Protein AF-S7J9V3-F1 (afdb_monomer_lite)

Foldseek 3Di:
DDDPVLVVLLVVCCVVQNPVLLVVLCVVCVVVVNNDPVSSVVQSVCCVVPNDDDPVPPDPDPDPPVVVVVVVVVVVVVVVVVVVVVVVVPPDPPDDDDDPVVVCVVPDPPDD

pLDDT: mean 74.21, std 16.16, range [42.56, 93.12]

Sequence (112 aa):
MPGEMDLEKLKAMVDDFGSDIVVKAIDRAVTRNKRSLAYIHGILKSWQTGGYDDENTAQPQPTPRNSKKEAIDVVNRLMAEYQAQEQKGETKDDNGNIDPASDWSFATGVQK

Secondary structure (DSSP, 8-state):
---HHHHHHHHHHHHHH-HHHHHHHHHHHHHTT---HHHHHHHHHHHHHH----GGG-------THHHHHHHHHHHHHHHHHHHHHHHS----------TTSTTTTS-----

Radius of gyration: 35.51 Å; chains: 1; bounding box: 72×39×85 Å

Structure (mmCIF, N/CA/C/O backbone):
data_AF-S7J9V3-F1
#
_entry.id   AF-S7J9V3-F1
#
loop_
_atom_site.group_PDB
_atom_site.id
_atom_site.type_symbol
_atom_site.label_atom_id
_atom_site.label_alt_id
_atom_site.label_comp_id
_atom_site.label_asym_id
_atom_site.label_entity_id
_atom_site.label_seq_id
_atom_site.pdbx_PDB_ins_code
_atom_site.Cartn_x
_atom_site.Cartn_y
_atom_site.Cartn_z
_atom_site.occupancy
_atom_site.B_iso_or_equiv
_atom_site.auth_seq_id
_atom_site.auth_comp_id
_atom_site.auth_asym_id
_atom_site.auth_atom_id
_atom_site.pdbx_PDB_model_num
ATOM 1 N N . MET A 1 1 ? -4.661 -9.786 -21.201 1.00 48.41 1 MET A N 1
ATOM 2 C CA . MET A 1 1 ? -3.235 -10.128 -21.354 1.00 48.41 1 MET A CA 1
ATOM 3 C C . MET A 1 1 ? -2.444 -8.870 -21.053 1.00 48.41 1 MET A C 1
ATOM 5 O O . MET A 1 1 ? -2.802 -7.856 -21.644 1.00 48.41 1 MET A O 1
ATOM 9 N N . PRO A 1 2 ? -1.486 -8.879 -20.112 1.00 58.88 2 PRO A N 1
ATOM 10 C CA . PRO A 1 2 ? -0.567 -7.753 -19.961 1.00 58.88 2 PRO A CA 1
ATOM 11 C C . PRO A 1 2 ? 0.172 -7.542 -21.289 1.00 58.88 2 PRO A C 1
ATOM 13 O O . PRO A 1 2 ? 0.540 -8.516 -21.949 1.00 58.88 2 PRO A O 1
ATOM 16 N N . GLY A 1 3 ? 0.285 -6.289 -21.724 1.00 72.75 3 GLY A N 1
ATOM 17 C CA . GLY A 1 3 ? 0.975 -5.941 -22.965 1.00 72.75 3 GLY A CA 1
ATOM 18 C C . GLY A 1 3 ? 2.486 -6.089 -22.807 1.00 72.75 3 GLY A C 1
ATOM 19 O O . GLY A 1 3 ? 3.005 -6.122 -21.698 1.00 72.75 3 GLY A O 1
ATOM 20 N N . GLU A 1 4 ? 3.225 -6.140 -23.907 1.00 68.06 4 GLU A N 1
ATOM 21 C CA . GLU A 1 4 ? 4.692 -6.262 -23.885 1.00 68.06 4 GLU A CA 1
ATOM 22 C C . GLU A 1 4 ? 5.364 -5.119 -23.090 1.00 68.06 4 GLU A C 1
ATOM 24 O O . GLU A 1 4 ? 6.280 -5.354 -22.303 1.00 68.06 4 GLU A O 1
ATOM 29 N N . MET A 1 5 ? 4.789 -3.910 -23.150 1.00 69.94 5 MET A N 1
ATOM 30 C CA . MET A 1 5 ? 5.202 -2.754 -22.337 1.00 69.94 5 MET A CA 1
ATOM 31 C C . MET A 1 5 ? 5.021 -2.937 -20.824 1.00 69.94 5 MET A C 1
ATOM 33 O O . MET A 1 5 ? 5.666 -2.245 -20.034 1.00 69.94 5 MET A O 1
ATOM 37 N N . ASP A 1 6 ? 4.129 -3.826 -20.395 1.00 79.56 6 ASP A N 1
ATOM 38 C CA . ASP A 1 6 ? 3.880 -4.062 -18.975 1.00 79.56 6 ASP A CA 1
ATOM 39 C C . ASP A 1 6 ? 5.032 -4.856 -18.344 1.00 79.56 6 ASP A C 1
ATOM 41 O O . ASP A 1 6 ? 5.398 -4.622 -17.192 1.00 79.56 6 ASP A O 1
ATOM 45 N N . LEU A 1 7 ? 5.658 -5.746 -19.117 1.00 81.75 7 LEU A N 1
ATOM 46 C CA . LEU A 1 7 ? 6.797 -6.544 -18.667 1.00 81.75 7 LEU A CA 1
ATOM 47 C C . LEU A 1 7 ? 8.062 -5.698 -18.512 1.00 81.75 7 LEU A C 1
ATOM 49 O O . LEU A 1 7 ? 8.787 -5.861 -17.534 1.00 81.75 7 LEU A O 1
ATOM 53 N N . GLU A 1 8 ? 8.318 -4.774 -19.439 1.00 86.38 8 GLU A N 1
ATOM 54 C CA . GLU A 1 8 ? 9.463 -3.857 -19.354 1.00 86.38 8 GLU A CA 1
ATOM 55 C C . GLU A 1 8 ? 9.358 -2.931 -18.140 1.00 86.38 8 GLU A C 1
ATOM 57 O O . GLU A 1 8 ? 10.323 -2.765 -17.396 1.00 86.38 8 GLU A O 1
ATOM 62 N N . LYS A 1 9 ? 8.161 -2.393 -17.878 1.00 84.62 9 LYS A N 1
ATOM 63 C CA . LYS A 1 9 ? 7.905 -1.568 -16.688 1.00 84.62 9 LYS A CA 1
ATOM 64 C C . LYS A 1 9 ? 8.086 -2.354 -15.399 1.00 84.62 9 LYS A C 1
ATOM 66 O O . LYS A 1 9 ? 8.607 -1.812 -14.431 1.00 84.62 9 LYS A O 1
ATOM 71 N N . LEU A 1 10 ? 7.656 -3.616 -15.377 1.00 86.56 10 LEU A N 1
ATOM 72 C CA . LEU A 1 1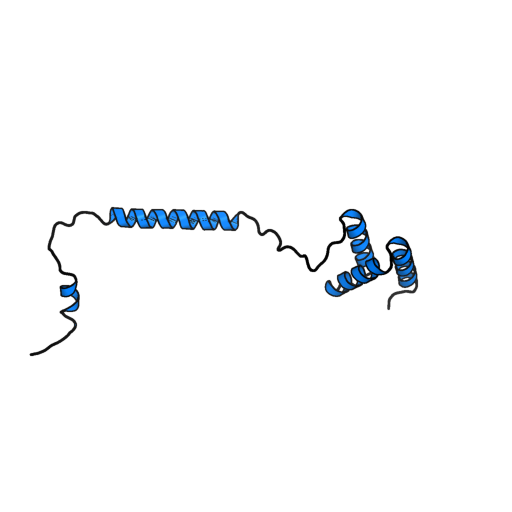0 ? 7.846 -4.470 -14.210 1.00 86.56 10 LEU A CA 1
ATOM 73 C C . LEU A 1 10 ? 9.338 -4.724 -13.953 1.00 86.56 10 LEU A C 1
ATOM 75 O O . LEU A 1 10 ? 9.768 -4.639 -12.809 1.00 86.56 10 LEU A O 1
ATOM 79 N N . LYS A 1 11 ? 10.129 -4.975 -15.006 1.00 88.50 11 LYS A N 1
ATOM 80 C CA . LYS A 1 11 ? 11.590 -5.120 -14.895 1.00 88.50 11 LYS A CA 1
ATOM 81 C C . LYS A 1 11 ? 12.247 -3.855 -14.345 1.00 88.50 11 LYS A C 1
ATOM 83 O O . LYS A 1 11 ? 13.001 -3.958 -13.390 1.00 88.50 11 LYS A O 1
ATOM 88 N N . ALA A 1 12 ? 11.884 -2.680 -14.861 1.00 90.81 12 ALA A N 1
ATOM 89 C CA . ALA A 1 12 ? 12.393 -1.410 -14.341 1.00 90.81 12 ALA A CA 1
ATOM 90 C C . ALA A 1 12 ? 12.074 -1.223 -12.844 1.00 90.81 12 ALA A C 1
ATOM 92 O O . ALA A 1 12 ? 12.946 -0.859 -12.066 1.00 90.81 12 ALA A O 1
ATOM 93 N N . MET A 1 13 ? 10.854 -1.560 -12.405 1.00 87.75 13 MET A N 1
ATOM 94 C CA . MET A 1 13 ? 10.505 -1.514 -10.977 1.00 87.75 13 MET A CA 1
ATOM 95 C C . MET A 1 13 ? 11.326 -2.501 -10.134 1.00 87.75 13 MET A C 1
ATOM 97 O O . MET A 1 13 ? 11.646 -2.205 -8.985 1.00 87.75 13 MET A O 1
ATOM 101 N N . VAL A 1 14 ? 11.650 -3.678 -10.673 1.00 90.94 14 VAL A N 1
ATOM 102 C CA . VAL A 1 14 ? 12.501 -4.658 -9.983 1.00 90.94 14 VAL A CA 1
ATOM 103 C C . VAL A 1 14 ? 13.929 -4.138 -9.839 1.00 90.94 14 VAL A C 1
ATOM 105 O O . VAL A 1 14 ? 14.509 -4.315 -8.770 1.00 90.94 14 VAL A O 1
ATOM 108 N N . ASP A 1 15 ? 14.461 -3.462 -10.856 1.00 91.00 15 ASP A N 1
ATOM 109 C CA . ASP A 1 15 ? 15.795 -2.858 -10.809 1.00 91.00 15 ASP A CA 1
ATOM 110 C C . ASP A 1 15 ? 15.856 -1.669 -9.827 1.00 91.00 15 ASP A C 1
ATOM 112 O O . ASP A 1 15 ? 16.831 -1.533 -9.090 1.00 91.00 15 ASP A O 1
ATOM 116 N N . ASP A 1 16 ? 14.800 -0.848 -9.759 1.00 88.25 16 ASP A N 1
ATOM 117 C CA . ASP A 1 16 ? 14.748 0.348 -8.904 1.00 88.25 16 ASP A CA 1
ATOM 118 C C . ASP A 1 16 ? 14.485 0.036 -7.417 1.00 88.25 16 ASP A C 1
ATOM 120 O O . ASP A 1 16 ? 15.099 0.632 -6.529 1.00 88.25 16 ASP A O 1
ATOM 124 N N . PHE A 1 17 ? 13.536 -0.863 -7.125 1.00 85.56 17 PHE A N 1
ATOM 125 C CA . PHE A 1 17 ? 13.056 -1.134 -5.759 1.00 85.56 17 PHE A CA 1
ATOM 126 C C . PHE A 1 17 ? 13.548 -2.472 -5.191 1.00 85.56 17 PHE A C 1
ATOM 128 O O . PHE A 1 17 ? 13.497 -2.680 -3.979 1.00 85.56 17 PHE A O 1
ATOM 135 N N . GLY A 1 18 ? 14.008 -3.387 -6.044 1.00 89.81 18 GLY A N 1
ATOM 136 C CA . GLY A 1 18 ? 14.359 -4.755 -5.678 1.00 89.81 18 GLY A CA 1
ATOM 137 C C . GLY A 1 18 ? 13.193 -5.737 -5.829 1.00 89.81 18 GLY A C 1
ATOM 138 O O . GLY A 1 18 ? 12.024 -5.422 -5.580 1.00 89.81 18 GLY A O 1
ATOM 139 N N . SER A 1 19 ? 13.522 -6.975 -6.204 1.00 88.94 19 SER A N 1
ATOM 140 C CA . SER A 1 19 ? 12.550 -8.041 -6.481 1.00 88.94 19 SER A CA 1
ATOM 141 C C . SER A 1 19 ? 11.620 -8.331 -5.306 1.00 88.94 19 SER A C 1
ATOM 143 O O . SER A 1 19 ? 10.416 -8.485 -5.500 1.00 88.94 19 SER A O 1
ATOM 145 N N . ASP A 1 20 ? 12.155 -8.359 -4.086 1.00 89.06 20 ASP A N 1
ATOM 146 C CA . ASP A 1 20 ? 11.398 -8.750 -2.893 1.00 89.06 20 ASP A CA 1
ATOM 147 C C . ASP A 1 20 ? 10.274 -7.761 -2.582 1.00 89.06 20 ASP A C 1
ATOM 149 O O . ASP A 1 20 ? 9.173 -8.149 -2.189 1.00 89.06 20 ASP A O 1
ATOM 153 N N . ILE A 1 21 ? 10.535 -6.469 -2.790 1.00 88.62 21 ILE A N 1
ATOM 154 C CA . ILE A 1 21 ? 9.557 -5.409 -2.551 1.00 88.62 21 ILE A CA 1
ATOM 155 C C . ILE A 1 21 ? 8.487 -5.433 -3.649 1.00 88.62 21 ILE A C 1
ATOM 157 O O . ILE A 1 21 ? 7.297 -5.320 -3.357 1.00 88.62 21 ILE A O 1
ATOM 161 N N . VAL A 1 22 ? 8.873 -5.656 -4.908 1.00 91.00 22 VAL A N 1
ATOM 162 C CA . VAL A 1 22 ? 7.918 -5.746 -6.025 1.00 91.00 22 VAL A CA 1
ATOM 163 C C . VAL A 1 22 ? 6.978 -6.942 -5.875 1.00 91.00 22 VAL A C 1
ATOM 165 O O . VAL A 1 22 ? 5.773 -6.786 -6.070 1.00 91.00 22 VAL A O 1
ATOM 168 N N . VAL A 1 23 ? 7.485 -8.112 -5.471 1.00 91.50 23 VAL A N 1
ATOM 169 C CA . VAL A 1 23 ? 6.652 -9.302 -5.220 1.00 91.50 23 VAL A CA 1
ATOM 170 C C . VAL A 1 23 ? 5.612 -9.018 -4.136 1.00 91.50 23 VAL A C 1
ATOM 172 O O . VAL A 1 23 ? 4.422 -9.245 -4.353 1.00 91.50 23 VAL A O 1
ATOM 175 N N . LYS A 1 24 ? 6.022 -8.408 -3.020 1.00 90.88 24 LYS A N 1
ATOM 176 C CA . LYS A 1 24 ? 5.096 -8.017 -1.946 1.00 90.88 24 LYS A CA 1
ATOM 177 C C . LYS A 1 24 ? 4.038 -7.020 -2.426 1.00 90.88 24 LYS A C 1
ATOM 179 O O . LYS A 1 24 ? 2.866 -7.135 -2.075 1.00 90.88 24 LYS A O 1
ATOM 184 N N . ALA A 1 25 ? 4.415 -6.053 -3.263 1.00 90.00 25 ALA A N 1
ATOM 185 C CA . ALA A 1 25 ? 3.464 -5.095 -3.827 1.00 90.00 25 ALA A CA 1
ATOM 186 C C . ALA A 1 25 ? 2.452 -5.767 -4.777 1.00 90.00 25 ALA A C 1
ATOM 188 O O . ALA A 1 25 ? 1.284 -5.366 -4.823 1.00 90.00 25 ALA A O 1
ATOM 189 N N . ILE A 1 26 ? 2.869 -6.808 -5.505 1.00 91.06 26 ILE A N 1
ATOM 190 C CA . ILE A 1 26 ? 1.978 -7.633 -6.330 1.00 91.06 26 ILE A CA 1
ATOM 191 C C . ILE A 1 26 ? 0.991 -8.401 -5.445 1.00 91.06 26 ILE A C 1
ATOM 193 O O . ILE A 1 26 ? -0.211 -8.333 -5.702 1.00 91.06 26 ILE A O 1
ATOM 197 N N . ASP A 1 27 ? 1.450 -9.061 -4.382 1.00 91.31 27 ASP A N 1
ATOM 198 C CA . ASP A 1 27 ? 0.573 -9.794 -3.456 1.00 91.31 27 ASP A CA 1
ATOM 199 C C . ASP A 1 27 ? -0.458 -8.870 -2.789 1.00 91.31 27 ASP A C 1
ATOM 201 O O . ASP A 1 27 ? -1.655 -9.186 -2.730 1.00 91.31 27 ASP A O 1
ATOM 205 N N . ARG A 1 28 ? -0.037 -7.659 -2.402 1.00 87.44 28 ARG A N 1
ATOM 206 C CA . ARG A 1 28 ? -0.923 -6.598 -1.898 1.00 87.44 28 ARG A CA 1
ATOM 207 C C . ARG A 1 28 ? -1.985 -6.212 -2.931 1.00 87.44 28 ARG A C 1
ATOM 209 O O . ARG A 1 28 ? -3.171 -6.081 -2.610 1.00 87.44 28 ARG A O 1
ATOM 216 N N . ALA A 1 29 ? -1.579 -6.047 -4.190 1.00 90.44 29 ALA A N 1
ATOM 217 C CA . ALA A 1 29 ? -2.471 -5.722 -5.299 1.00 90.44 29 ALA A CA 1
ATOM 218 C C . ALA A 1 29 ? -3.467 -6.854 -5.611 1.00 90.44 29 ALA A C 1
ATOM 220 O O . ALA A 1 29 ? -4.631 -6.578 -5.918 1.00 90.44 29 ALA A O 1
ATOM 221 N N . VAL A 1 30 ? -3.041 -8.116 -5.498 1.00 90.44 30 VAL A N 1
ATOM 222 C CA . VAL A 1 30 ? -3.892 -9.306 -5.655 1.00 90.44 30 VAL A CA 1
ATOM 223 C C . VAL A 1 30 ? -4.921 -9.382 -4.530 1.00 90.44 30 VAL A C 1
ATOM 225 O O . VAL A 1 30 ? -6.112 -9.491 -4.817 1.00 90.44 30 VAL A O 1
ATOM 228 N N . THR A 1 31 ? -4.496 -9.222 -3.276 1.00 88.56 31 THR A N 1
ATOM 229 C CA . THR A 1 31 ? -5.374 -9.240 -2.091 1.00 88.56 31 THR A CA 1
ATOM 230 C C . THR A 1 31 ? -6.450 -8.155 -2.160 1.00 88.56 31 THR A C 1
ATOM 232 O O . THR A 1 31 ? -7.598 -8.365 -1.773 1.00 88.56 31 THR A O 1
ATOM 235 N N . ARG A 1 32 ? -6.116 -6.985 -2.717 1.00 86.56 32 ARG A N 1
ATOM 236 C CA . ARG A 1 32 ? -7.067 -5.884 -2.948 1.00 86.56 32 ARG A CA 1
ATOM 237 C C . ARG A 1 32 ? -7.870 -6.004 -4.246 1.00 86.56 32 ARG A C 1
ATOM 239 O O . ARG A 1 32 ? -8.682 -5.123 -4.524 1.00 86.56 32 ARG A O 1
ATOM 246 N N . ASN A 1 33 ? -7.656 -7.062 -5.029 1.00 90.31 33 ASN A N 1
ATOM 247 C CA . ASN A 1 33 ? -8.255 -7.299 -6.343 1.00 90.31 33 ASN A CA 1
ATOM 248 C C . ASN A 1 33 ? -8.013 -6.154 -7.358 1.00 90.31 33 ASN A C 1
ATOM 250 O O . ASN A 1 33 ? -8.837 -5.885 -8.231 1.00 90.31 33 ASN A O 1
ATOM 254 N N . LYS A 1 34 ? -6.867 -5.466 -7.255 1.00 88.75 34 LYS A N 1
ATOM 255 C CA . LYS A 1 34 ? -6.448 -4.337 -8.108 1.00 88.75 34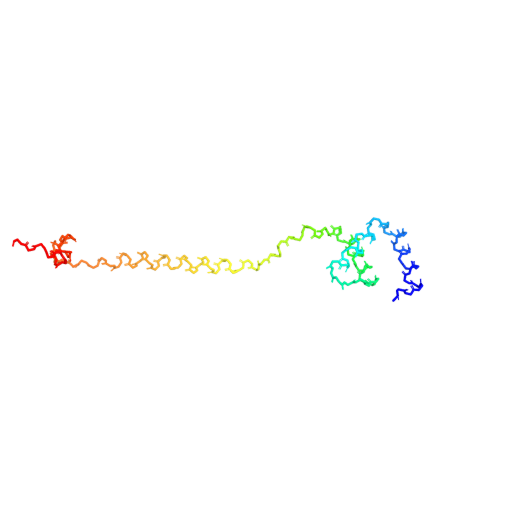 LYS A CA 1
ATOM 256 C C . LYS A 1 34 ? -5.091 -4.615 -8.760 1.00 88.75 34 LYS A C 1
ATOM 258 O O . LYS A 1 34 ? -4.120 -3.902 -8.544 1.00 88.75 34 LYS A O 1
ATOM 263 N N . ARG A 1 35 ? -5.029 -5.662 -9.586 1.00 87.19 35 ARG A N 1
ATOM 264 C CA . ARG A 1 35 ? -3.803 -6.178 -10.237 1.00 87.19 35 ARG A CA 1
ATOM 265 C C . ARG A 1 35 ? -3.315 -5.318 -11.418 1.00 87.19 35 ARG A C 1
ATOM 267 O O . ARG A 1 35 ? -3.025 -5.847 -12.486 1.00 87.19 35 ARG A O 1
ATOM 274 N N . SER A 1 36 ? -3.287 -3.995 -11.269 1.00 89.75 36 SER A N 1
ATOM 275 C CA . SER A 1 36 ? -2.784 -3.079 -12.299 1.00 89.75 36 SER A CA 1
ATOM 276 C C . SER A 1 36 ? -1.379 -2.584 -11.957 1.00 89.75 36 SER A C 1
ATOM 278 O O . SER A 1 36 ? -1.075 -2.307 -10.797 1.00 89.75 36 SER A O 1
ATOM 280 N N . LEU A 1 37 ? -0.529 -2.413 -12.974 1.00 88.50 37 LEU A N 1
ATOM 281 C CA . LEU A 1 37 ? 0.826 -1.872 -12.796 1.00 88.50 37 LEU A CA 1
ATOM 282 C C . LEU A 1 37 ? 0.832 -0.492 -12.141 1.00 88.50 37 LEU A C 1
ATOM 284 O O . LEU A 1 37 ? 1.676 -0.215 -11.297 1.00 88.50 37 LEU A O 1
ATOM 288 N N . ALA A 1 38 ? -0.133 0.360 -12.492 1.00 90.31 38 ALA A N 1
ATOM 289 C CA . ALA A 1 38 ? -0.284 1.672 -11.871 1.00 90.31 38 ALA A CA 1
ATOM 290 C C . ALA A 1 38 ? -0.549 1.564 -10.360 1.00 90.31 38 ALA A C 1
ATOM 292 O O . ALA A 1 38 ? -0.028 2.364 -9.585 1.00 90.31 38 ALA A O 1
ATOM 293 N N . TYR A 1 39 ? -1.332 0.566 -9.937 1.00 91.38 39 TYR A N 1
ATOM 294 C CA . TYR A 1 39 ? -1.607 0.330 -8.523 1.00 91.38 39 TYR A CA 1
ATOM 295 C C . TYR A 1 39 ? -0.378 -0.220 -7.790 1.00 91.38 39 TYR A C 1
ATOM 297 O O . TYR A 1 39 ? -0.038 0.291 -6.726 1.00 91.38 39 TYR A O 1
ATOM 305 N N . ILE A 1 40 ? 0.333 -1.179 -8.393 1.00 91.38 40 ILE A N 1
ATOM 306 C CA . ILE A 1 40 ? 1.595 -1.722 -7.860 1.00 91.38 40 ILE A CA 1
ATOM 307 C C . ILE A 1 40 ? 2.630 -0.601 -7.677 1.00 91.38 40 ILE A C 1
ATOM 309 O O . ILE A 1 40 ? 3.190 -0.451 -6.595 1.00 91.38 40 ILE A O 1
ATOM 313 N N . HIS A 1 41 ? 2.817 0.256 -8.683 1.00 91.44 41 HIS A N 1
ATOM 314 C CA . HIS A 1 41 ? 3.730 1.399 -8.602 1.00 91.44 41 HIS A CA 1
ATOM 315 C C . HIS A 1 41 ? 3.333 2.399 -7.499 1.00 91.44 41 HIS A C 1
ATOM 317 O O . HIS A 1 41 ? 4.188 2.940 -6.799 1.00 91.44 41 HIS A O 1
ATOM 323 N N . GLY A 1 42 ? 2.030 2.622 -7.298 1.00 92.25 42 GLY A N 1
ATOM 324 C CA . GLY A 1 42 ? 1.524 3.437 -6.191 1.00 92.25 42 GLY A CA 1
ATOM 325 C C . GLY A 1 42 ? 1.882 2.868 -4.813 1.00 92.25 42 GLY A C 1
ATOM 326 O O . GLY A 1 42 ? 2.279 3.627 -3.930 1.00 92.25 42 GLY A O 1
ATOM 327 N N . ILE A 1 43 ? 1.797 1.542 -4.646 1.00 91.06 43 ILE A N 1
ATOM 328 C CA . ILE A 1 43 ? 2.204 0.849 -3.412 1.00 91.06 43 ILE A CA 1
ATOM 329 C C . ILE A 1 43 ? 3.708 1.027 -3.177 1.00 91.06 43 ILE A C 1
ATOM 331 O O . ILE A 1 43 ? 4.105 1.455 -2.095 1.00 91.06 43 ILE A O 1
ATOM 335 N N . LEU A 1 44 ? 4.533 0.789 -4.201 1.00 91.00 44 LEU A N 1
ATOM 336 C CA . LEU A 1 44 ? 5.990 0.942 -4.112 1.00 91.00 44 LEU A CA 1
ATOM 337 C C . LEU A 1 44 ? 6.395 2.363 -3.695 1.00 91.00 44 LEU A C 1
ATOM 339 O O . LEU A 1 44 ? 7.190 2.540 -2.774 1.00 91.00 44 LEU A O 1
ATOM 343 N N . LYS A 1 45 ? 5.784 3.389 -4.299 1.00 90.75 45 LYS A N 1
ATOM 344 C CA . LYS A 1 45 ? 6.038 4.792 -3.939 1.00 90.75 45 LYS A CA 1
ATOM 345 C C . LYS A 1 45 ? 5.594 5.124 -2.510 1.00 90.75 45 LYS A C 1
ATOM 347 O O . LYS A 1 45 ? 6.272 5.878 -1.808 1.00 90.75 45 LYS A O 1
ATOM 352 N N . SER A 1 46 ? 4.469 4.559 -2.067 1.00 89.00 46 SER A N 1
ATOM 353 C CA . SER A 1 46 ? 4.006 4.691 -0.682 1.00 89.00 46 SER A CA 1
ATOM 354 C C . SER A 1 46 ? 5.032 4.120 0.294 1.00 89.00 46 SER A C 1
ATOM 356 O O . SER A 1 46 ? 5.367 4.779 1.274 1.00 89.00 46 SER A O 1
ATOM 358 N N . TRP A 1 47 ? 5.578 2.939 0.002 1.00 89.56 47 TRP A N 1
ATOM 359 C CA . TRP A 1 47 ? 6.590 2.301 0.843 1.00 89.56 47 TRP A CA 1
ATOM 360 C C . TRP A 1 47 ? 7.930 3.036 0.836 1.00 89.56 47 TRP A C 1
ATOM 362 O O . TRP A 1 47 ? 8.569 3.132 1.881 1.00 89.56 47 TRP A O 1
ATOM 372 N N . GLN A 1 48 ? 8.321 3.635 -0.292 1.00 85.44 48 GLN A N 1
ATOM 3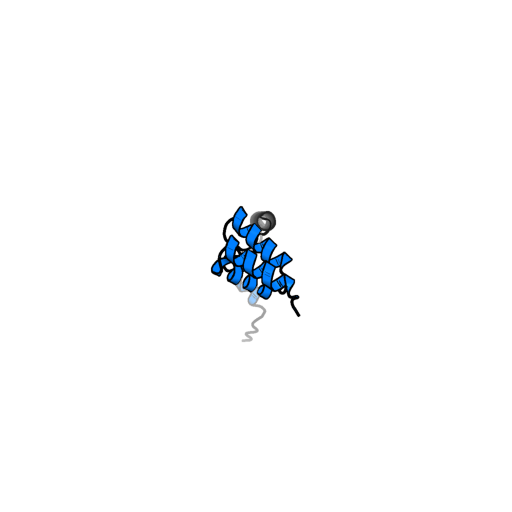73 C CA . GLN A 1 48 ? 9.509 4.492 -0.362 1.00 85.44 48 GLN A CA 1
ATOM 374 C C . GLN A 1 48 ? 9.378 5.750 0.514 1.00 85.44 48 GLN A C 1
ATOM 376 O O . GLN A 1 48 ? 10.368 6.221 1.065 1.00 85.44 48 GLN A O 1
ATOM 381 N N .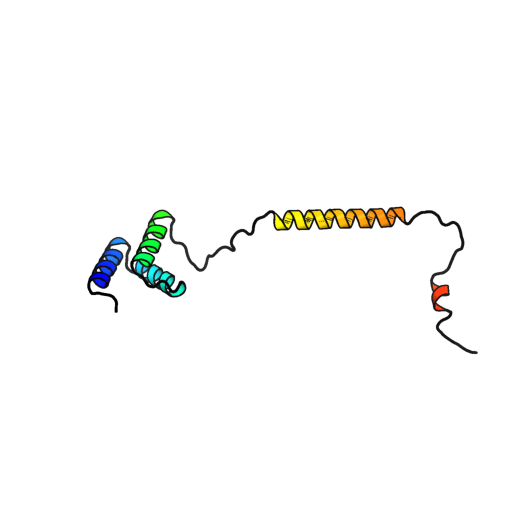 THR A 1 49 ? 8.165 6.299 0.646 1.00 83.44 49 THR A N 1
ATOM 382 C CA . THR A 1 49 ? 7.929 7.568 1.359 1.00 83.44 49 THR A CA 1
ATOM 383 C C . THR A 1 49 ? 7.622 7.365 2.846 1.00 83.44 49 THR A C 1
ATOM 385 O O . THR A 1 49 ? 8.085 8.137 3.679 1.00 83.44 49 THR A O 1
ATOM 388 N N . GLY A 1 50 ? 6.810 6.359 3.183 1.00 75.44 50 GLY A N 1
ATOM 389 C CA . GLY A 1 50 ? 6.256 6.155 4.529 1.00 75.44 50 GLY A CA 1
ATOM 390 C C . GLY A 1 50 ? 6.807 4.947 5.284 1.00 75.44 50 GLY A C 1
ATOM 391 O O . GLY A 1 50 ? 6.397 4.714 6.418 1.00 75.44 50 GLY A O 1
ATOM 392 N N . GLY A 1 51 ? 7.722 4.185 4.681 1.00 73.06 51 GLY A N 1
ATOM 393 C CA . GLY A 1 51 ? 8.139 2.887 5.203 1.00 73.06 51 GLY A CA 1
ATOM 394 C C . GLY A 1 51 ? 7.164 1.765 4.832 1.00 73.06 51 GLY A C 1
ATOM 395 O O . GLY A 1 51 ? 6.062 1.993 4.330 1.00 73.06 51 GLY A O 1
ATOM 396 N N . TYR A 1 52 ? 7.614 0.527 5.026 1.00 72.19 52 TYR A N 1
ATOM 397 C CA . TYR A 1 52 ? 6.874 -0.678 4.655 1.00 72.19 52 TYR A CA 1
ATOM 398 C C . TYR A 1 52 ? 5.620 -0.849 5.529 1.00 72.19 52 TYR A C 1
ATOM 400 O O . TYR A 1 52 ? 5.727 -1.024 6.742 1.00 72.19 52 TYR A O 1
ATOM 408 N N . ASP A 1 53 ? 4.443 -0.799 4.900 1.00 66.88 53 ASP A N 1
ATOM 409 C CA . ASP A 1 53 ? 3.149 -1.068 5.541 1.00 66.88 53 ASP A CA 1
ATOM 410 C C . ASP A 1 53 ? 2.867 -2.569 5.457 1.00 66.88 53 ASP A C 1
ATOM 412 O O . ASP A 1 53 ? 2.435 -3.065 4.412 1.00 66.88 53 ASP A O 1
ATOM 416 N N . ASP A 1 54 ? 3.169 -3.297 6.535 1.00 65.25 54 ASP A N 1
ATOM 417 C CA . ASP A 1 54 ? 2.833 -4.712 6.623 1.00 65.25 54 ASP A CA 1
ATOM 418 C C . ASP A 1 54 ? 1.327 -4.852 6.832 1.00 65.25 54 ASP A C 1
ATOM 420 O O . ASP A 1 54 ? 0.750 -4.446 7.844 1.00 65.25 54 ASP A O 1
ATOM 424 N N . GLU A 1 55 ? 0.670 -5.452 5.856 1.00 59.81 55 GLU A N 1
ATOM 425 C CA . GLU A 1 55 ? -0.767 -5.642 5.834 1.00 59.81 55 GLU A CA 1
ATOM 426 C C . GLU A 1 55 ? -1.330 -6.507 6.953 1.00 59.81 55 GLU A C 1
ATOM 428 O O . GLU A 1 55 ? -2.529 -6.425 7.235 1.00 59.81 55 GLU A O 1
ATOM 433 N N . ASN A 1 56 ? -0.470 -7.275 7.621 1.00 53.72 56 ASN A N 1
ATOM 434 C CA . ASN A 1 56 ? -0.827 -8.030 8.815 1.00 53.72 56 ASN A CA 1
ATOM 435 C C . ASN A 1 56 ? -0.858 -7.165 10.088 1.00 53.72 56 ASN A C 1
ATOM 437 O O . ASN A 1 56 ? -1.364 -7.584 11.125 1.00 53.72 56 ASN A O 1
ATOM 441 N N . THR A 1 57 ? -0.358 -5.931 10.009 1.00 51.72 57 THR A N 1
ATOM 442 C CA . THR A 1 57 ? -0.381 -4.946 11.097 1.00 51.72 57 THR A CA 1
ATOM 443 C C . THR A 1 57 ? -1.439 -3.875 10.894 1.00 51.72 57 THR A C 1
ATOM 445 O O . THR A 1 57 ? -1.295 -2.776 11.426 1.00 51.72 57 THR A O 1
ATOM 448 N N . ALA A 1 58 ? -2.518 -4.189 10.161 1.00 49.16 58 ALA A N 1
ATOM 449 C CA . ALA A 1 58 ? -3.718 -3.363 10.100 1.00 49.16 58 ALA A CA 1
ATOM 450 C C . ALA A 1 58 ? -4.261 -3.144 11.523 1.00 49.16 58 ALA A C 1
ATOM 452 O O . ALA A 1 58 ? -5.115 -3.877 12.020 1.00 49.16 58 ALA A O 1
ATOM 453 N N . GLN A 1 59 ? -3.711 -2.128 12.185 1.00 53.59 59 GLN A N 1
ATOM 454 C CA . GLN A 1 59 ? -4.177 -1.595 13.443 1.00 53.59 59 GLN A CA 1
ATOM 455 C C . GLN A 1 59 ? -5.669 -1.332 13.267 1.00 53.59 59 GLN A C 1
ATOM 457 O O . GLN A 1 59 ? -6.062 -0.745 12.248 1.00 53.59 59 GLN A O 1
ATOM 462 N N . PRO A 1 60 ? -6.515 -1.781 14.209 1.00 50.50 60 PRO A N 1
ATOM 463 C CA . PRO A 1 60 ? -7.919 -1.430 14.174 1.00 50.50 60 PRO A CA 1
ATOM 464 C C . PRO A 1 60 ? -7.992 0.090 14.076 1.00 50.50 60 PRO A C 1
ATOM 466 O O . PRO A 1 60 ? -7.447 0.802 14.921 1.00 50.50 60 PRO A O 1
ATOM 469 N N . GLN A 1 61 ? -8.606 0.570 12.992 1.00 54.88 61 GLN A N 1
ATOM 470 C CA . GLN A 1 61 ? -8.862 1.988 12.775 1.00 54.88 61 GLN A CA 1
ATOM 471 C C . GLN A 1 61 ? -9.350 2.589 14.096 1.00 54.88 61 GLN A C 1
ATOM 473 O O . GLN A 1 61 ? -10.273 2.016 14.689 1.00 54.88 61 GLN A O 1
ATOM 478 N N . PRO A 1 62 ? -8.758 3.690 14.590 1.00 52.00 62 PRO A N 1
ATOM 479 C CA . PRO A 1 62 ? -9.232 4.318 15.806 1.00 52.00 62 PRO A CA 1
ATOM 480 C C . PRO A 1 62 ? -10.667 4.779 15.553 1.00 52.00 62 PRO A C 1
ATOM 482 O O . PRO A 1 62 ? -10.915 5.801 14.917 1.00 52.00 62 PRO A O 1
ATOM 485 N N . THR A 1 63 ? -11.631 3.991 16.030 1.00 58.81 63 THR A N 1
ATOM 486 C CA . THR A 1 63 ? -13.034 4.387 16.088 1.00 58.81 63 THR A CA 1
ATOM 487 C C . THR A 1 63 ? -13.101 5.732 16.807 1.00 58.81 63 THR A C 1
ATOM 489 O O . THR A 1 63 ? -12.370 5.910 17.791 1.00 58.81 63 THR A O 1
ATOM 492 N N . PRO A 1 64 ? -13.936 6.683 16.357 1.00 57.34 64 PRO A N 1
ATOM 493 C CA . PRO A 1 64 ? -13.988 8.012 16.946 1.00 57.34 64 PRO A CA 1
ATOM 494 C C . PRO A 1 64 ? -14.196 7.896 18.460 1.00 57.34 64 PRO A C 1
ATOM 496 O O . PRO A 1 64 ? -15.212 7.398 18.939 1.00 57.34 64 PRO A O 1
ATOM 499 N N . ARG A 1 65 ? -13.200 8.360 19.223 1.00 59.41 65 ARG A N 1
ATOM 500 C CA . ARG A 1 65 ? -13.088 8.242 20.691 1.00 59.41 65 ARG A CA 1
ATOM 501 C C . ARG A 1 65 ? -14.249 8.897 21.463 1.00 59.41 65 ARG A C 1
ATOM 503 O O . ARG A 1 65 ? -14.267 8.842 22.691 1.00 59.41 65 ARG A O 1
ATOM 510 N N . ASN A 1 66 ? -15.184 9.539 20.761 1.00 63.12 66 ASN A N 1
ATOM 511 C CA . ASN A 1 66 ? -16.330 10.228 21.339 1.00 63.12 66 ASN A CA 1
ATOM 512 C C . ASN A 1 66 ? -17.460 9.267 21.749 1.00 63.12 66 ASN A C 1
ATOM 514 O O . ASN A 1 66 ? -18.035 9.432 22.819 1.00 63.12 66 ASN A O 1
ATOM 518 N N . SER A 1 67 ? -17.705 8.189 20.994 1.00 65.00 67 SER A N 1
ATOM 519 C CA . SER A 1 67 ? -18.858 7.306 21.248 1.00 65.00 67 SER A CA 1
ATOM 520 C C . SER A 1 67 ? -18.797 6.589 22.603 1.00 65.00 67 SER A C 1
ATOM 522 O O . SER A 1 67 ? -19.822 6.346 23.231 1.00 65.00 67 SER A O 1
ATOM 524 N N . LYS A 1 68 ? -17.589 6.274 23.094 1.00 76.88 68 LYS A N 1
ATOM 525 C CA . LYS A 1 68 ? -17.412 5.644 24.412 1.00 76.88 68 LYS A CA 1
ATOM 526 C C . LYS A 1 68 ? -17.645 6.628 25.564 1.00 76.88 68 LYS A C 1
ATOM 528 O O . LYS A 1 68 ? -18.157 6.215 26.595 1.00 76.88 68 LYS A O 1
ATOM 533 N N . LYS A 1 69 ? -17.272 7.903 25.409 1.00 80.50 69 LYS A N 1
ATOM 534 C CA . LYS A 1 69 ? -17.459 8.921 26.456 1.00 80.50 69 LYS A CA 1
ATOM 535 C C . LYS A 1 69 ? -18.934 9.239 26.662 1.00 80.50 69 LYS A C 1
ATOM 537 O O . LYS A 1 69 ? -19.393 9.209 27.794 1.00 80.50 69 LYS A O 1
ATOM 542 N N . GLU A 1 70 ? -19.668 9.432 25.570 1.00 80.31 70 GLU A N 1
ATOM 543 C CA . GLU A 1 70 ? -21.111 9.688 25.620 1.00 80.31 70 GLU A CA 1
ATOM 544 C C . GLU A 1 70 ? -21.861 8.519 26.273 1.00 80.31 70 GLU A C 1
ATOM 546 O O . GLU A 1 70 ? -22.694 8.731 27.150 1.00 80.31 70 GLU A O 1
ATOM 551 N N . ALA A 1 71 ? -21.500 7.277 25.929 1.00 83.38 71 ALA A N 1
ATOM 552 C CA . ALA A 1 71 ? -22.074 6.096 26.570 1.00 83.38 71 ALA A CA 1
ATOM 553 C C . ALA A 1 71 ? -21.774 6.036 28.081 1.00 83.38 71 ALA A C 1
ATOM 555 O O . ALA A 1 71 ? -22.647 5.678 28.867 1.00 83.38 71 ALA A O 1
ATOM 556 N N . ILE A 1 72 ? -20.558 6.407 28.496 1.00 86.19 72 ILE A N 1
ATOM 557 C CA . ILE A 1 72 ? -20.167 6.440 29.913 1.00 86.19 72 ILE A CA 1
ATOM 558 C C . ILE A 1 72 ? -20.943 7.523 30.675 1.00 86.19 72 ILE A C 1
ATOM 560 O O . ILE A 1 72 ? -21.437 7.254 31.769 1.00 86.19 72 ILE A O 1
ATOM 564 N N . ASP A 1 73 ? -21.098 8.717 30.104 1.00 90.50 73 ASP A N 1
ATOM 565 C CA . ASP A 1 73 ? -21.820 9.818 30.750 1.00 90.50 73 ASP A CA 1
ATOM 566 C C . ASP A 1 73 ? -23.309 9.495 30.939 1.00 90.50 73 ASP A C 1
ATOM 568 O O . ASP A 1 73 ? -23.877 9.786 31.994 1.00 90.50 73 ASP A O 1
ATOM 572 N N . VAL A 1 74 ? -23.929 8.819 29.963 1.00 91.06 74 VAL A N 1
ATOM 573 C CA . VAL A 1 74 ? -25.314 8.331 30.077 1.00 91.06 74 VAL A CA 1
ATOM 574 C C . VAL A 1 74 ? -25.456 7.331 31.228 1.00 91.06 74 VAL A C 1
ATOM 576 O O . VAL A 1 74 ? -26.384 7.452 32.029 1.00 91.06 74 VAL A O 1
ATOM 579 N N . VAL A 1 75 ? -24.530 6.376 31.353 1.00 92.69 75 VAL A N 1
ATOM 580 C CA . VAL A 1 75 ? -24.552 5.378 32.438 1.00 92.69 75 VAL A CA 1
ATOM 581 C C . VAL A 1 75 ? -24.358 6.037 33.805 1.00 92.69 75 VAL A C 1
ATOM 583 O O . VAL A 1 75 ? -25.102 5.737 34.738 1.00 92.69 75 VAL A O 1
ATOM 586 N N . ASN A 1 76 ? -23.407 6.966 33.926 1.00 93.12 76 ASN A N 1
ATOM 587 C CA . ASN A 1 76 ? -23.142 7.677 35.179 1.00 93.12 76 ASN A CA 1
ATOM 588 C C . ASN A 1 76 ? -24.350 8.502 35.637 1.00 93.12 76 ASN A C 1
ATOM 590 O O . ASN A 1 76 ? -24.681 8.511 36.823 1.00 93.12 76 ASN A O 1
ATOM 594 N N . ARG A 1 77 ? -25.042 9.157 34.698 1.00 91.31 77 ARG A N 1
ATOM 595 C CA . ARG A 1 77 ? -26.278 9.889 34.984 1.00 91.31 77 ARG A CA 1
ATOM 596 C C . ARG A 1 77 ? -27.388 8.959 35.477 1.00 91.31 77 ARG A C 1
ATOM 598 O O . ARG A 1 77 ? -28.024 9.265 36.481 1.00 91.31 77 ARG A O 1
ATOM 605 N N . LEU A 1 78 ? -27.594 7.827 34.803 1.00 91.56 78 LEU A N 1
ATOM 606 C CA . LEU A 1 78 ? -28.638 6.866 35.167 1.00 91.56 78 LEU A CA 1
ATOM 607 C C . LEU A 1 78 ? -28.397 6.265 36.562 1.00 91.56 78 LEU A C 1
ATOM 609 O O . LEU A 1 78 ? -29.324 6.168 37.359 1.00 91.56 78 LEU A O 1
ATOM 613 N N . MET A 1 79 ? -27.144 5.925 36.880 1.00 87.19 79 MET A N 1
ATOM 614 C CA . MET A 1 79 ? -26.748 5.442 38.210 1.00 87.19 79 MET A CA 1
ATOM 615 C C . MET A 1 79 ? -27.063 6.459 39.313 1.00 87.19 79 MET A C 1
ATOM 617 O O . MET A 1 79 ? -27.566 6.083 40.370 1.00 87.19 79 MET A O 1
ATOM 621 N N . ALA A 1 80 ? -26.804 7.745 39.066 1.00 88.25 80 ALA A N 1
ATOM 622 C CA . ALA A 1 80 ? -27.097 8.804 40.027 1.00 88.25 80 ALA A CA 1
ATOM 623 C C . ALA A 1 80 ? -28.609 9.016 40.228 1.00 88.25 80 ALA A C 1
ATOM 625 O O . ALA A 1 80 ? -29.053 9.224 41.356 1.00 88.25 80 ALA A O 1
ATOM 626 N N . GLU A 1 81 ? -29.406 8.941 39.156 1.00 84.19 81 GLU A N 1
ATOM 627 C CA . GLU A 1 81 ? -30.870 9.053 39.230 1.00 84.19 81 GLU A CA 1
ATOM 628 C C . GLU A 1 81 ? -31.493 7.890 40.028 1.00 84.19 81 GLU A C 1
ATOM 630 O O . GLU A 1 81 ? -32.371 8.136 40.857 1.00 84.19 81 GLU A O 1
ATOM 635 N N . TYR A 1 82 ? -30.989 6.660 39.866 1.00 80.00 82 TYR A N 1
ATOM 636 C CA . TYR A 1 82 ? -31.424 5.494 40.651 1.00 80.00 82 TYR A CA 1
ATOM 637 C C . TYR A 1 82 ? -31.108 5.642 42.143 1.00 80.00 82 TYR A C 1
ATOM 639 O O . TYR A 1 82 ? -31.999 5.517 42.977 1.00 80.00 82 TYR A O 1
ATOM 647 N N . GLN A 1 83 ? -29.869 5.992 42.493 1.00 81.12 83 GLN A N 1
ATOM 648 C CA . GLN A 1 83 ? -29.470 6.160 43.898 1.00 81.12 83 GLN A CA 1
ATOM 649 C C . GLN A 1 83 ? -30.231 7.300 44.590 1.00 81.12 83 GLN A C 1
ATOM 651 O O . GLN A 1 83 ? -30.527 7.240 45.783 1.00 81.12 83 GLN A O 1
ATOM 656 N N . ALA A 1 84 ? -30.570 8.355 43.843 1.00 77.69 84 ALA A N 1
ATOM 657 C CA . ALA A 1 84 ? -31.398 9.444 44.346 1.00 77.69 84 ALA A CA 1
ATOM 658 C C . 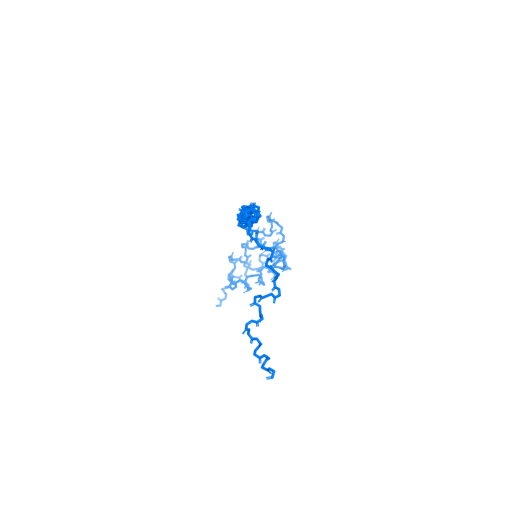ALA A 1 84 ? -32.868 9.029 44.529 1.00 77.69 84 ALA A C 1
ATOM 660 O O . ALA A 1 84 ? -33.535 9.549 45.424 1.00 77.69 84 ALA A O 1
ATOM 661 N N . GLN A 1 85 ? -33.382 8.110 43.705 1.00 66.38 85 GLN A N 1
ATOM 662 C CA . GLN A 1 85 ? -34.705 7.506 43.893 1.00 66.38 85 GLN A CA 1
ATOM 663 C C . GLN A 1 85 ? -34.744 6.602 45.125 1.00 66.38 85 GLN A C 1
ATOM 665 O O . GLN A 1 85 ? -35.701 6.694 45.889 1.00 66.38 85 GLN A O 1
ATOM 670 N N . GLU A 1 86 ? -33.695 5.817 45.371 1.00 62.91 86 GLU A N 1
ATOM 671 C CA . GLU A 1 86 ? -33.576 4.988 46.580 1.00 62.91 86 GLU A CA 1
ATOM 672 C C . GLU A 1 86 ? -33.610 5.838 47.858 1.00 62.91 86 GLU A C 1
ATOM 674 O O . GLU A 1 86 ? -34.272 5.478 48.824 1.00 62.91 86 GLU A O 1
ATOM 679 N N . GLN A 1 87 ? -32.987 7.020 47.843 1.00 56.47 87 GLN A N 1
ATOM 680 C CA . GLN A 1 87 ? -33.014 7.953 48.979 1.00 56.47 87 GLN A CA 1
ATOM 681 C C . GLN A 1 87 ? -34.311 8.777 49.079 1.00 56.47 87 GLN A C 1
ATOM 683 O O . GLN A 1 87 ? -34.643 9.272 50.153 1.00 56.47 87 GLN A O 1
ATOM 688 N N . LYS A 1 88 ? -35.058 8.948 47.977 1.00 51.41 88 LYS A N 1
ATOM 689 C CA . LYS A 1 88 ? -36.356 9.654 47.961 1.00 51.41 88 LYS A CA 1
ATOM 690 C C . LYS A 1 88 ? -37.554 8.766 48.293 1.00 51.41 88 LYS A C 1
ATOM 692 O O . LYS A 1 88 ? -38.602 9.312 48.624 1.00 51.41 88 LYS A O 1
ATOM 697 N N . GLY A 1 89 ? -37.410 7.444 48.212 1.00 47.19 89 GLY A N 1
ATOM 698 C CA . GLY A 1 89 ? -38.422 6.482 48.658 1.00 47.19 89 GLY A CA 1
ATOM 699 C C . GLY A 1 89 ? -38.620 6.445 50.176 1.00 47.19 89 GLY A C 1
ATOM 700 O O . GLY A 1 89 ? -39.555 5.809 50.643 1.00 47.19 89 GLY A O 1
ATOM 701 N N . GLU A 1 90 ? -37.794 7.152 50.952 1.00 44.62 90 GLU A N 1
ATOM 702 C CA . GLU A 1 90 ? -37.909 7.224 52.409 1.00 44.62 90 GLU A CA 1
ATOM 703 C C . GLU A 1 90 ? -38.751 8.435 52.856 1.00 44.62 90 GLU A C 1
ATOM 705 O O . GLU A 1 90 ? -38.347 9.251 53.687 1.00 44.62 90 GLU A O 1
ATOM 710 N N . THR A 1 91 ? -39.960 8.583 52.305 1.00 42.56 91 THR A N 1
ATOM 711 C CA . THR A 1 91 ? -41.022 9.251 53.063 1.00 42.56 91 THR A CA 1
ATOM 712 C C . THR A 1 91 ? -41.503 8.258 54.104 1.00 42.56 91 THR A C 1
ATOM 714 O O . THR A 1 91 ? -42.046 7.213 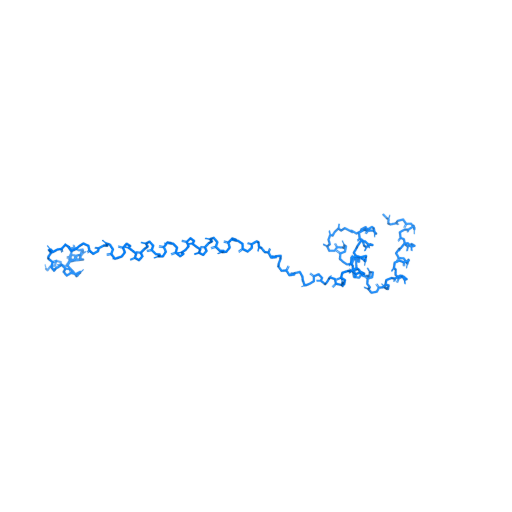53.768 1.00 42.56 91 THR A O 1
ATOM 717 N N . LYS A 1 92 ? -41.236 8.579 55.372 1.00 52.25 92 LYS A N 1
ATOM 718 C CA . LYS A 1 92 ? -41.781 7.896 56.546 1.00 52.25 92 LYS A CA 1
ATOM 719 C C . LYS A 1 92 ? -43.290 7.708 56.399 1.00 52.25 92 LYS A C 1
ATOM 721 O O . LYS A 1 92 ? -44.052 8.631 56.680 1.00 52.25 92 LYS A O 1
ATOM 726 N N . ASP A 1 93 ? -43.692 6.496 56.059 1.00 42.84 93 ASP A N 1
ATOM 727 C CA . ASP A 1 93 ? -45.031 6.011 56.332 1.00 42.84 93 ASP A CA 1
ATOM 728 C C . ASP A 1 93 ? -44.968 5.327 57.702 1.00 42.84 93 ASP A C 1
ATOM 730 O O . ASP A 1 93 ? -44.697 4.134 57.834 1.00 42.84 93 ASP A O 1
ATOM 734 N N . ASP A 1 94 ? -45.156 6.122 58.758 1.00 50.91 94 ASP A N 1
ATOM 735 C CA . ASP A 1 94 ? -45.518 5.623 60.084 1.00 50.91 94 ASP A CA 1
ATOM 736 C C . ASP A 1 94 ? -46.853 4.878 59.956 1.00 50.91 94 ASP A C 1
ATOM 738 O O . ASP A 1 94 ? -47.891 5.512 60.092 1.00 50.91 94 ASP A O 1
ATOM 742 N N . ASN A 1 95 ? -46.861 3.574 59.654 1.00 54.91 95 ASN A N 1
ATOM 743 C CA . ASN A 1 95 ? -47.962 2.654 59.971 1.00 54.91 95 ASN A CA 1
ATOM 744 C C . ASN A 1 95 ? -47.569 1.184 59.749 1.00 54.91 95 ASN A C 1
ATOM 746 O O . ASN A 1 95 ? -47.562 0.688 58.629 1.00 54.91 95 ASN A O 1
ATOM 750 N N . GLY A 1 96 ? -47.380 0.469 60.862 1.00 49.84 96 GLY A N 1
ATOM 751 C CA . GLY A 1 96 ? -47.570 -0.978 60.937 1.00 49.84 96 GLY A CA 1
ATOM 752 C C . GLY A 1 96 ? -46.373 -1.817 60.505 1.00 49.84 96 GLY A C 1
ATOM 753 O O . GLY A 1 96 ? -46.100 -1.988 59.327 1.00 49.84 96 GLY A O 1
ATOM 754 N N . ASN A 1 97 ? -45.718 -2.428 61.490 1.00 53.50 97 ASN A N 1
ATOM 755 C CA . ASN A 1 97 ? -44.851 -3.591 61.330 1.00 53.50 97 ASN A CA 1
ATOM 756 C C . ASN A 1 97 ? -45.582 -4.705 60.551 1.00 53.50 97 ASN A C 1
ATOM 758 O O . ASN A 1 97 ? -46.262 -5.541 61.147 1.00 53.50 97 ASN A O 1
ATOM 762 N N . ILE A 1 98 ? -45.477 -4.683 59.224 1.00 57.25 98 ILE A N 1
ATOM 763 C CA . ILE A 1 98 ? -45.945 -5.743 58.338 1.00 57.25 98 ILE A CA 1
ATOM 764 C C . ILE A 1 98 ? -44.743 -6.648 58.105 1.00 57.25 98 ILE A C 1
ATOM 766 O O . ILE A 1 98 ? -43.810 -6.315 57.378 1.00 57.25 98 ILE A O 1
ATOM 770 N N . ASP A 1 99 ? -44.753 -7.777 58.806 1.00 63.72 99 ASP A N 1
ATOM 771 C CA . ASP A 1 99 ? -43.799 -8.858 58.605 1.00 63.72 99 ASP A CA 1
ATOM 772 C C . ASP A 1 99 ? -43.908 -9.348 57.144 1.00 63.72 99 ASP A C 1
ATOM 774 O O . ASP A 1 99 ? -45.004 -9.756 56.736 1.00 63.72 99 ASP A O 1
ATOM 778 N N . PRO A 1 100 ? -42.820 -9.334 56.346 1.00 64.62 100 PRO A N 1
ATOM 779 C CA . PRO A 1 100 ? -42.824 -9.776 54.947 1.00 64.62 100 PRO A CA 1
ATOM 780 C C . PRO A 1 100 ? -43.234 -11.248 54.765 1.00 64.62 100 PRO A C 1
ATOM 782 O O . PRO A 1 100 ? -43.536 -11.667 53.647 1.00 64.62 100 PRO A O 1
ATOM 785 N N . ALA A 1 101 ? -43.290 -12.043 55.840 1.00 57.62 101 ALA A N 1
ATOM 786 C CA . ALA A 1 101 ? -43.841 -13.397 55.817 1.00 57.62 101 ALA A CA 1
ATOM 787 C C . ALA A 1 101 ? -45.384 -13.442 55.733 1.00 57.62 101 ALA A C 1
ATOM 789 O O . ALA A 1 101 ? -45.962 -14.474 55.377 1.00 57.62 101 ALA A O 1
ATOM 790 N N . SER A 1 102 ? -46.074 -12.338 56.037 1.00 57.09 102 SER A N 1
ATOM 791 C CA . SER A 1 102 ? -47.543 -12.298 56.066 1.00 57.09 102 SER A CA 1
ATOM 792 C C . SER A 1 102 ? -48.171 -12.233 54.669 1.00 57.09 102 SER A C 1
ATOM 794 O O . SER A 1 102 ? -49.266 -12.758 54.476 1.00 57.09 102 SER A O 1
ATOM 796 N N . ASP A 1 103 ? -47.472 -11.679 53.675 1.00 62.78 103 ASP A N 1
ATOM 797 C CA . ASP A 1 103 ? -48.017 -11.463 52.321 1.00 62.78 103 ASP A CA 1
ATOM 798 C C . ASP A 1 103 ? -48.119 -12.744 51.466 1.00 62.78 103 ASP A C 1
ATOM 800 O O . ASP A 1 103 ? -48.849 -12.801 50.480 1.00 62.78 103 ASP A O 1
ATOM 804 N N . TRP A 1 104 ? -47.430 -13.822 51.852 1.00 58.75 104 TRP A N 1
ATOM 805 C CA . TRP A 1 104 ? -47.480 -15.108 51.136 1.00 58.75 104 TRP A CA 1
ATOM 806 C C . TRP A 1 104 ? -48.417 -16.129 51.795 1.00 58.75 104 TRP A C 1
ATOM 808 O O . TRP A 1 104 ? -48.684 -17.192 51.230 1.00 58.75 104 TRP A O 1
ATOM 818 N N . SER A 1 105 ? -48.966 -15.800 52.969 1.00 57.75 105 SER A N 1
ATOM 819 C CA . SER A 1 105 ? -49.775 -16.723 53.776 1.00 57.75 105 SER A CA 1
ATOM 820 C C . SER A 1 105 ? -51.208 -16.925 53.256 1.00 57.75 105 SER A C 1
ATOM 822 O O . SER A 1 105 ? -51.919 -17.788 53.759 1.00 57.75 105 SER A O 1
ATOM 824 N N . PHE A 1 106 ? -51.641 -16.184 52.227 1.00 54.09 106 PHE A N 1
ATOM 825 C CA . PHE A 1 106 ? -52.936 -16.415 51.565 1.00 54.09 106 PHE A CA 1
ATOM 826 C C . PHE A 1 106 ? -52.865 -17.470 50.438 1.00 54.09 106 PHE A C 1
ATOM 828 O O . PHE A 1 106 ? -53.897 -18.010 50.041 1.00 54.09 106 PHE A O 1
ATOM 835 N N . ALA A 1 107 ? -51.667 -17.787 49.927 1.00 57.03 107 ALA A N 1
ATOM 836 C CA . ALA A 1 107 ? -51.494 -18.605 48.722 1.00 57.03 107 ALA A CA 1
ATOM 837 C C . ALA A 1 107 ? -51.241 -20.099 48.993 1.00 57.03 107 ALA A C 1
ATOM 839 O O . ALA A 1 107 ? -51.363 -20.919 48.081 1.00 57.03 107 ALA A O 1
ATOM 840 N N . THR A 1 108 ? -50.927 -20.490 50.231 1.00 60.09 108 THR A N 1
ATOM 841 C CA . THR A 1 108 ? -50.848 -21.903 50.619 1.00 60.09 108 THR A CA 1
ATOM 842 C C . THR A 1 108 ? -52.101 -22.270 51.403 1.00 60.09 108 THR A C 1
ATOM 844 O O . THR A 1 108 ? -52.201 -22.090 52.613 1.00 60.09 108 THR A O 1
ATOM 847 N N . GLY A 1 109 ? -53.099 -22.796 50.693 1.00 56.34 109 GLY A N 1
ATOM 848 C CA . GLY A 1 109 ? -54.243 -23.467 51.303 1.00 56.34 109 GLY A CA 1
ATOM 849 C C . GLY A 1 109 ? -53.801 -24.725 52.055 1.00 56.34 109 GLY A C 1
ATOM 850 O O . GLY A 1 109 ? -53.984 -25.835 51.571 1.00 56.34 109 GLY A O 1
ATOM 851 N N . VAL A 1 110 ? -53.218 -24.566 53.244 1.00 58.75 110 VAL A N 1
ATOM 852 C CA . VAL A 1 110 ? -53.158 -25.615 54.264 1.00 58.75 110 VAL A CA 1
ATOM 853 C C . VAL A 1 110 ? -54.504 -25.584 54.985 1.00 58.75 110 VAL A C 1
ATOM 855 O O . VAL A 1 110 ? -54.717 -24.871 55.963 1.00 58.75 110 VAL A O 1
ATOM 858 N N . GLN A 1 111 ? -55.460 -26.322 54.422 1.00 52.38 111 GLN A N 1
ATOM 859 C CA . GLN A 1 111 ? -56.673 -26.722 55.124 1.00 52.38 111 GLN A CA 1
ATOM 860 C C . GLN A 1 111 ? -56.291 -27.783 56.164 1.00 52.38 111 GLN A C 1
ATOM 862 O O . GLN A 1 111 ? -55.617 -28.762 55.838 1.00 52.38 111 GLN A O 1
ATOM 867 N N . LYS A 1 112 ? -56.685 -27.536 57.414 1.00 53.00 112 LYS A N 1
ATOM 868 C CA . LYS A 1 112 ? -56.623 -28.484 58.531 1.00 53.00 112 LYS A CA 1
ATOM 869 C C . LYS A 1 112 ? -57.707 -29.550 58.406 1.00 53.00 112 LYS A C 1
ATOM 871 O O . LYS A 1 112 ? -58.806 -29.194 57.925 1.00 53.00 112 LYS A O 1
#